Protein AF-0000000066167561 (afdb_homodimer)

pLDDT: mean 91.64, std 9.4, range [46.5, 97.56]

Structure (mmCIF, N/CA/C/O backbone):
data_AF-0000000066167561-model_v1
#
loop_
_entity.id
_entity.type
_entity.pdbx_description
1 polymer 'DNA-directed RNA polymerase subunit omega'
#
loop_
_atom_site.group_PDB
_atom_site.id
_atom_site.type_symbol
_atom_site.label_atom_id
_atom_site.label_alt_id
_atom_site.label_comp_id
_atom_site.label_asym_id
_atom_site.label_entity_id
_atom_site.label_seq_id
_atom_site.pdbx_PDB_ins_code
_atom_site.Cartn_x
_atom_site.Cartn_y
_atom_site.Cartn_z
_atom_site.occupancy
_atom_site.B_iso_or_equiv
_atom_site.auth_seq_id
_atom_site.auth_comp_id
_atom_site.auth_asym_id
_atom_site.auth_atom_id
_atom_site.pdbx_PDB_model_num
ATOM 1 N N . MET A 1 1 ? -5.711 -1.002 -16.469 1 63.38 1 MET A N 1
ATOM 2 C CA . MET A 1 1 ? -6.176 -2.385 -16.453 1 63.38 1 MET A CA 1
ATOM 3 C C . MET A 1 1 ? -7.055 -2.652 -15.227 1 63.38 1 MET A C 1
ATOM 5 O O . MET A 1 1 ? -6.781 -2.148 -14.141 1 63.38 1 MET A O 1
ATOM 9 N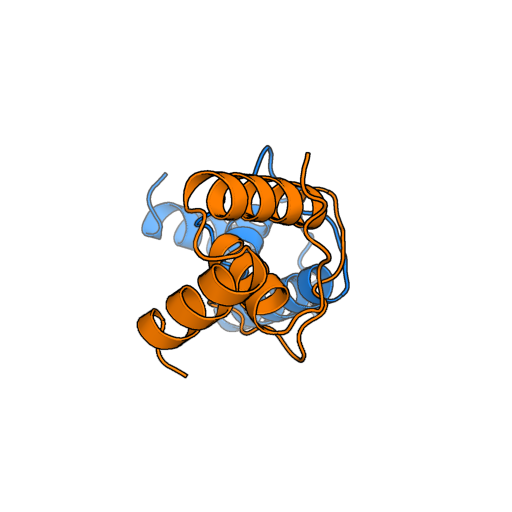 N . ARG A 1 2 ? -8.133 -3.479 -15.508 1 81 2 ARG A N 1
ATOM 10 C CA . ARG A 1 2 ? -9.102 -3.795 -14.461 1 81 2 ARG A CA 1
ATOM 11 C C . ARG A 1 2 ? -8.562 -4.871 -13.523 1 81 2 ARG A C 1
ATOM 13 O O . ARG A 1 2 ? -7.711 -5.676 -13.914 1 81 2 ARG A O 1
ATOM 20 N N . ILE A 1 3 ? -9.016 -4.902 -12.375 1 83.88 3 ILE A N 1
ATOM 21 C CA . ILE A 1 3 ? -8.594 -5.84 -11.344 1 83.88 3 ILE A CA 1
ATOM 22 C C . ILE A 1 3 ? -8.75 -7.273 -11.852 1 83.88 3 ILE A C 1
ATOM 24 O O . ILE A 1 3 ? -7.898 -8.125 -11.594 1 83.88 3 ILE A O 1
ATOM 28 N N . GLU A 1 4 ? -9.773 -7.496 -12.633 1 89.94 4 GLU A N 1
ATOM 29 C CA . GLU A 1 4 ? -10.031 -8.836 -13.148 1 89.94 4 GLU A CA 1
ATOM 30 C C . GLU A 1 4 ? -8.953 -9.258 -14.141 1 89.94 4 GLU A C 1
ATOM 32 O O . GLU A 1 4 ? -8.531 -10.422 -14.156 1 89.94 4 GLU A O 1
ATOM 37 N N . GLN A 1 5 ? -8.594 -8.391 -14.945 1 94.5 5 GLN A N 1
ATOM 38 C CA . GLN A 1 5 ? -7.559 -8.688 -15.93 1 94.5 5 GLN A CA 1
ATOM 39 C C . GLN A 1 5 ? -6.211 -8.938 -15.258 1 94.5 5 GLN A C 1
ATOM 41 O O . GLN A 1 5 ? -5.484 -9.852 -15.641 1 94.5 5 GLN A O 1
ATOM 46 N N . ILE A 1 6 ? -5.953 -8.188 -14.188 1 94.31 6 ILE A N 1
ATOM 47 C CA . ILE A 1 6 ? -4.699 -8.312 -13.453 1 94.31 6 ILE A CA 1
ATOM 48 C C . ILE A 1 6 ? -4.641 -9.68 -12.773 1 94.31 6 ILE A C 1
ATOM 50 O O . ILE A 1 6 ? -3.637 -10.391 -12.883 1 94.31 6 ILE A O 1
ATOM 54 N N . ASN A 1 7 ? -5.727 -9.992 -12.211 1 95.94 7 ASN A N 1
ATOM 55 C CA . ASN A 1 7 ? -5.801 -11.289 -11.547 1 95.94 7 ASN A CA 1
ATOM 56 C C . ASN A 1 7 ? -5.609 -12.438 -12.531 1 95.94 7 ASN A C 1
ATOM 58 O O . ASN A 1 7 ? -4.895 -13.398 -12.234 1 95.94 7 ASN A O 1
ATOM 62 N N . ALA A 1 8 ? -6.281 -12.375 -13.664 1 96.88 8 ALA A N 1
ATOM 63 C CA . ALA A 1 8 ? -6.18 -13.414 -14.688 1 96.88 8 ALA A CA 1
ATOM 64 C C . ALA A 1 8 ? -4.742 -13.562 -15.172 1 96.88 8 ALA A C 1
ATOM 66 O O . ALA A 1 8 ? -4.238 -14.68 -15.305 1 96.88 8 ALA A O 1
ATOM 67 N N . ARG A 1 9 ? -4.105 -12.5 -15.375 1 96.88 9 ARG A N 1
ATOM 68 C CA . ARG A 1 9 ? -2.721 -12.5 -15.836 1 96.88 9 ARG A CA 1
ATOM 69 C C . ARG A 1 9 ? -1.791 -13.07 -14.766 1 96.88 9 ARG A C 1
ATOM 71 O O . ARG A 1 9 ? -0.856 -13.805 -15.07 1 96.88 9 ARG A O 1
ATOM 78 N N . ALA A 1 10 ? -2.072 -12.688 -13.539 1 97.5 10 ALA A N 1
ATOM 79 C CA . ALA A 1 10 ? -1.277 -13.227 -12.43 1 97.5 10 ALA A CA 1
ATOM 80 C C . ALA A 1 10 ? -1.421 -14.742 -12.336 1 97.5 10 ALA A C 1
ATOM 82 O O . ALA A 1 10 ? -0.435 -15.453 -12.125 1 97.5 10 ALA A O 1
ATOM 83 N N . LEU A 1 11 ? -2.611 -15.156 -12.531 1 97.44 11 LEU A N 1
ATOM 84 C CA . LEU A 1 11 ? -2.875 -16.594 -12.477 1 97.44 11 LEU A CA 1
ATOM 85 C C . LEU A 1 11 ? -2.121 -17.328 -13.578 1 97.44 11 LEU A C 1
ATOM 87 O O . LEU A 1 11 ? -1.582 -18.406 -13.352 1 97.44 11 LEU A O 1
ATOM 91 N N . GLU A 1 12 ? -2.096 -16.766 -14.672 1 96.75 12 GLU A N 1
ATOM 92 C CA . GLU A 1 12 ? -1.37 -17.359 -15.789 1 96.75 12 GLU A CA 1
ATOM 93 C C . GLU A 1 12 ? 0.104 -17.562 -15.453 1 96.75 12 GLU A C 1
ATOM 95 O O . GLU A 1 12 ? 0.702 -18.562 -15.828 1 96.75 12 GLU A O 1
ATOM 100 N N . LYS A 1 13 ? 0.641 -16.641 -14.672 1 96.5 13 LYS A N 1
ATOM 101 C CA . LYS A 1 13 ? 2.055 -16.688 -14.305 1 96.5 13 LYS A CA 1
ATOM 102 C C . LYS A 1 13 ? 2.338 -17.844 -13.352 1 96.5 13 LYS A C 1
ATOM 104 O O . LYS A 1 13 ? 3.49 -18.25 -13.188 1 96.5 13 LYS A O 1
ATOM 109 N N . VAL A 1 14 ? 1.265 -18.297 -12.742 1 96.75 14 VAL A N 1
ATOM 110 C CA . VAL A 1 14 ? 1.429 -19.391 -11.781 1 96.75 14 VAL A CA 1
ATOM 111 C C . VAL A 1 14 ? 0.667 -20.625 -12.266 1 96.75 14 VAL A C 1
ATOM 113 O O . VAL A 1 14 ? 0.136 -21.391 -11.453 1 96.75 14 VAL A O 1
ATOM 116 N N . ASN A 1 15 ? 0.493 -20.719 -13.492 1 96.19 15 ASN A N 1
ATOM 117 C CA . ASN A 1 15 ? -0.159 -21.844 -14.156 1 96.19 15 ASN A CA 1
ATOM 118 C C . ASN A 1 15 ? -1.568 -22.062 -13.617 1 96.19 15 ASN A C 1
ATOM 120 O O . ASN A 1 15 ? -1.957 -23.203 -13.344 1 96.19 15 ASN A O 1
ATOM 124 N N . TYR A 1 16 ? -2.176 -21.078 -13.281 1 96.44 16 TYR A N 1
ATOM 125 C CA . TYR A 1 16 ? -3.576 -21.062 -12.867 1 96.44 16 TYR A CA 1
ATOM 126 C C . TYR A 1 16 ? -3.771 -21.812 -11.555 1 96.44 16 TYR A C 1
ATOM 128 O O . TYR A 1 16 ? -4.84 -22.375 -11.312 1 96.44 16 TYR A O 1
ATOM 136 N N . ASP A 1 17 ? -2.709 -21.859 -10.812 1 96.69 17 ASP A N 1
ATOM 137 C CA . ASP A 1 17 ? -2.773 -22.406 -9.461 1 96.69 17 ASP A CA 1
ATOM 138 C C . ASP A 1 17 ? -3.119 -21.328 -8.445 1 96.69 17 ASP A C 1
ATOM 140 O O . ASP A 1 17 ? -2.258 -20.531 -8.062 1 96.69 17 ASP A O 1
ATOM 144 N N . ARG A 1 18 ? -4.32 -21.391 -7.984 1 96.44 18 ARG A N 1
ATOM 145 C CA . ARG A 1 18 ? -4.812 -20.375 -7.066 1 96.44 18 ARG A CA 1
ATOM 146 C C . ARG A 1 18 ? -4.051 -20.406 -5.742 1 96.44 18 ARG A C 1
ATOM 148 O O . ARG A 1 18 ? -3.812 -19.375 -5.129 1 96.44 18 ARG A O 1
ATOM 155 N N . TYR A 1 19 ? -3.715 -21.547 -5.348 1 97.25 19 TYR A N 1
ATOM 156 C CA . TYR A 1 19 ? -2.963 -21.719 -4.109 1 97.25 19 TYR A CA 1
ATOM 157 C C . TYR A 1 19 ? -1.586 -21.078 -4.219 1 97.25 19 TYR A C 1
ATOM 159 O O . TYR A 1 19 ? -1.181 -20.297 -3.342 1 97.25 19 TYR A O 1
ATOM 167 N N . LEU A 1 20 ? -0.959 -21.344 -5.23 1 96.81 20 LEU A N 1
ATOM 168 C CA . LEU A 1 20 ? 0.376 -20.812 -5.457 1 96.81 20 LEU A CA 1
ATOM 169 C C . LEU A 1 20 ? 0.33 -19.281 -5.594 1 96.81 20 LEU A C 1
ATOM 171 O O . LEU A 1 20 ? 1.196 -18.594 -5.066 1 96.81 20 LEU A O 1
ATOM 175 N N . LEU A 1 21 ? -0.63 -18.812 -6.289 1 97.5 21 LEU A N 1
ATOM 176 C CA . LEU A 1 21 ? -0.771 -17.375 -6.434 1 97.5 21 LEU A CA 1
ATOM 177 C C . LEU A 1 21 ? -0.953 -16.703 -5.074 1 97.5 21 LEU A C 1
ATOM 179 O O . LEU A 1 21 ? -0.305 -15.695 -4.781 1 97.5 21 LEU A O 1
ATOM 183 N N . SER A 1 22 ? -1.791 -17.219 -4.297 1 97.44 22 SER A N 1
ATOM 184 C CA . SER A 1 22 ? -2.047 -16.672 -2.971 1 97.44 22 SER A CA 1
ATOM 185 C C . SER A 1 22 ? -0.775 -16.641 -2.129 1 97.44 22 SER A C 1
ATOM 187 O O . SER A 1 22 ? -0.502 -15.656 -1.44 1 97.44 22 SER A O 1
ATOM 189 N N . GLN A 1 23 ? 0.006 -17.719 -2.246 1 97.12 23 GLN A N 1
ATOM 190 C CA . GLN A 1 23 ? 1.253 -17.781 -1.49 1 97.12 23 GLN A CA 1
ATOM 191 C C . GLN A 1 23 ? 2.252 -16.734 -1.986 1 97.12 23 GLN A C 1
ATOM 193 O O . GLN A 1 23 ? 2.932 -16.094 -1.187 1 97.12 23 GLN A O 1
ATOM 198 N N . ALA A 1 24 ? 2.297 -16.672 -3.207 1 97.56 24 ALA A N 1
ATOM 199 C CA . ALA A 1 24 ? 3.211 -15.711 -3.814 1 97.56 24 ALA A CA 1
ATOM 200 C C . ALA A 1 24 ? 2.844 -14.281 -3.422 1 97.56 24 ALA A C 1
ATOM 202 O O . ALA A 1 24 ? 3.721 -13.477 -3.102 1 97.56 24 ALA A O 1
ATOM 203 N N . ILE A 1 25 ? 1.579 -14.008 -3.459 1 97.25 25 ILE A N 1
ATOM 204 C CA . ILE A 1 25 ? 1.095 -12.688 -3.07 1 97.25 25 ILE A CA 1
ATOM 205 C C . ILE A 1 25 ? 1.461 -12.406 -1.615 1 97.25 25 ILE A C 1
ATOM 207 O O . ILE A 1 25 ? 2.002 -11.344 -1.296 1 97.25 25 ILE A O 1
ATOM 211 N N . ALA A 1 26 ? 1.193 -13.32 -0.786 1 96.06 26 ALA A N 1
ATOM 212 C CA . ALA A 1 26 ? 1.49 -13.164 0.636 1 96.06 26 ALA A CA 1
ATOM 213 C C . ALA A 1 26 ? 2.975 -12.898 0.861 1 96.06 26 ALA A C 1
ATOM 215 O O . ALA A 1 26 ? 3.34 -12.008 1.637 1 96.06 26 ALA A O 1
ATOM 216 N N . LYS A 1 27 ? 3.742 -13.664 0.178 1 96.5 27 LYS A N 1
ATOM 217 C CA . LYS A 1 27 ? 5.188 -13.5 0.305 1 96.5 27 LYS A CA 1
ATOM 218 C C . LYS A 1 27 ? 5.629 -12.109 -0.132 1 96.5 27 LYS A C 1
ATOM 220 O O . LYS A 1 27 ? 6.398 -11.445 0.567 1 96.5 27 LYS A O 1
ATOM 225 N N . ARG A 1 28 ? 5.207 -11.695 -1.269 1 95.69 28 ARG A N 1
ATOM 226 C CA . ARG A 1 28 ? 5.582 -10.375 -1.771 1 95.69 28 ARG A CA 1
ATOM 227 C C . ARG A 1 28 ? 5.078 -9.273 -0.846 1 95.69 28 ARG A C 1
ATOM 229 O O . ARG A 1 28 ? 5.781 -8.289 -0.608 1 95.69 28 ARG A O 1
ATOM 236 N N . VAL A 1 29 ? 3.867 -9.406 -0.39 1 95.75 29 VAL A N 1
ATOM 237 C CA . VAL A 1 29 ? 3.328 -8.438 0.556 1 95.75 29 VAL A CA 1
ATOM 238 C C . VAL A 1 29 ? 4.258 -8.32 1.762 1 95.75 29 VAL A C 1
ATOM 240 O O . VAL A 1 29 ? 4.57 -7.211 2.205 1 95.75 29 VAL A O 1
ATOM 243 N N . ASN A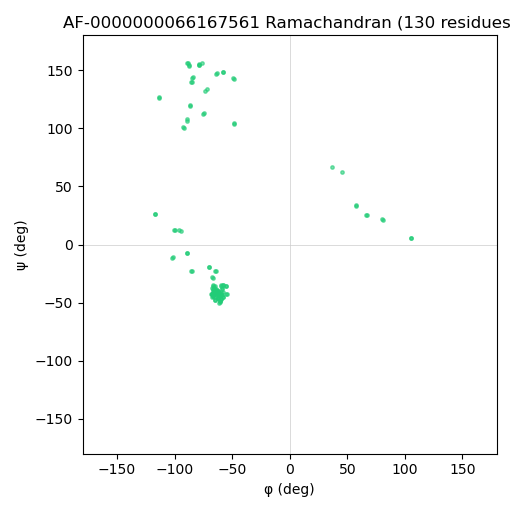 1 30 ? 4.711 -9.414 2.195 1 94.25 30 ASN A N 1
ATOM 244 C CA . ASN A 1 30 ? 5.617 -9.398 3.338 1 94.25 30 ASN A CA 1
ATOM 245 C C . ASN A 1 30 ? 6.93 -8.695 3.006 1 94.25 30 ASN A C 1
ATOM 247 O O . ASN A 1 30 ? 7.465 -7.949 3.828 1 94.25 30 ASN A O 1
ATOM 251 N N . GLU A 1 31 ? 7.445 -8.898 1.872 1 94.69 31 GLU A N 1
ATOM 252 C CA . GLU A 1 31 ? 8.648 -8.195 1.43 1 94.69 31 GLU A CA 1
ATOM 253 C C . GLU A 1 31 ? 8.445 -6.688 1.425 1 94.69 31 GLU A C 1
ATOM 255 O O . GLU A 1 31 ? 9.312 -5.938 1.877 1 94.69 31 GLU A O 1
ATOM 260 N N . LEU A 1 32 ? 7.336 -6.258 0.952 1 93.94 32 LEU A N 1
ATOM 261 C CA . LEU A 1 32 ? 7.004 -4.84 0.897 1 93.94 32 LEU A CA 1
ATOM 262 C C . LEU A 1 32 ? 6.906 -4.25 2.299 1 93.94 32 LEU A C 1
ATOM 264 O O . LEU A 1 32 ? 7.414 -3.154 2.553 1 93.94 32 LEU A O 1
ATOM 268 N N . ILE A 1 33 ? 6.367 -5.035 3.174 1 92.94 33 ILE A N 1
ATOM 269 C CA . ILE A 1 33 ? 6.215 -4.605 4.559 1 92.94 33 ILE A CA 1
ATOM 270 C C . ILE A 1 33 ? 7.586 -4.473 5.215 1 92.94 33 ILE A C 1
ATOM 272 O O . ILE A 1 33 ? 7.801 -3.594 6.051 1 92.94 33 ILE A O 1
ATOM 276 N N . ASN A 1 34 ? 8.453 -5.227 4.723 1 92.94 34 ASN A N 1
ATOM 277 C CA . ASN A 1 34 ? 9.781 -5.23 5.316 1 92.94 34 ASN A CA 1
ATOM 278 C C . ASN A 1 34 ? 10.734 -4.297 4.566 1 92.94 34 ASN A C 1
ATOM 280 O O . ASN A 1 34 ? 11.953 -4.41 4.695 1 92.94 34 ASN A O 1
ATOM 284 N N . GLY A 1 35 ? 10.172 -3.527 3.75 1 90.38 35 GLY A N 1
ATOM 285 C CA . GLY A 1 35 ? 10.938 -2.418 3.211 1 90.38 35 GLY A CA 1
ATOM 286 C C . GLY A 1 35 ? 11.375 -2.639 1.775 1 90.38 35 GLY A C 1
ATOM 287 O O . GLY A 1 35 ? 12.211 -1.894 1.253 1 90.38 35 GLY A O 1
ATOM 288 N N . ALA A 1 36 ? 10.938 -3.703 1.188 1 93.5 36 ALA A N 1
ATOM 289 C CA . ALA A 1 36 ? 11.242 -3.875 -0.232 1 93.5 36 ALA A CA 1
ATOM 290 C C . ALA A 1 36 ? 10.586 -2.775 -1.066 1 93.5 36 ALA A C 1
ATOM 292 O O . ALA A 1 36 ? 9.445 -2.381 -0.804 1 93.5 36 ALA A O 1
ATOM 293 N N . LYS A 1 37 ? 11.219 -2.379 -2.115 1 93.94 37 LYS A N 1
ATOM 294 C CA . LYS A 1 37 ? 10.656 -1.377 -3.02 1 93.94 37 LYS A CA 1
ATOM 295 C C . LYS A 1 37 ? 9.734 -2.02 -4.047 1 93.94 37 LYS A C 1
ATOM 297 O O . LYS A 1 37 ? 10.031 -3.096 -4.574 1 93.94 37 LYS A O 1
ATOM 302 N N . PRO A 1 38 ? 8.648 -1.283 -4.273 1 95 38 PRO A N 1
ATOM 303 C CA . PRO A 1 38 ? 7.844 -1.767 -5.398 1 95 38 PRO A CA 1
ATOM 304 C C . PRO A 1 38 ? 8.625 -1.824 -6.707 1 95 38 PRO A C 1
ATOM 306 O O . PRO A 1 38 ? 9.5 -0.984 -6.945 1 95 38 PRO A O 1
ATOM 309 N N . LEU A 1 39 ? 8.25 -2.76 -7.492 1 94.94 39 LEU A N 1
ATOM 310 C CA . LEU A 1 39 ? 8.969 -2.961 -8.742 1 94.94 39 LEU A CA 1
ATOM 311 C C . LEU A 1 39 ? 8.195 -2.365 -9.914 1 94.94 39 LEU A C 1
ATOM 313 O O . LEU A 1 39 ? 8.727 -2.258 -11.023 1 94.94 39 LEU A O 1
ATOM 317 N N . ILE A 1 40 ? 6.949 -1.984 -9.656 1 90.88 40 ILE A N 1
ATOM 318 C CA . ILE A 1 40 ? 6.156 -1.33 -10.695 1 90.88 40 ILE A CA 1
ATOM 319 C C . ILE A 1 40 ? 6.41 0.176 -10.664 1 90.88 40 ILE A C 1
ATOM 321 O O . ILE A 1 40 ? 6.855 0.716 -9.648 1 90.88 40 ILE A O 1
ATOM 325 N N . GLU A 1 41 ? 6.16 0.652 -11.852 1 83.44 41 GLU A N 1
ATOM 326 C CA . GLU A 1 41 ? 6.434 2.082 -11.953 1 83.44 41 GLU A CA 1
ATOM 327 C C . GLU A 1 41 ? 5.391 2.9 -11.195 1 83.44 41 GLU A C 1
ATOM 329 O O . GLU A 1 41 ? 4.188 2.709 -11.391 1 83.44 41 GLU A O 1
ATOM 334 N N . LEU A 1 42 ? 5.82 3.877 -10.406 1 76.25 42 LEU A N 1
ATOM 335 C CA . LEU A 1 42 ? 5.121 4.93 -9.68 1 76.25 42 LEU A CA 1
ATOM 336 C C . LEU A 1 42 ? 3.785 4.426 -9.141 1 76.25 42 LEU A C 1
ATOM 338 O O . LEU A 1 42 ? 2.725 4.871 -9.586 1 76.25 42 LEU A O 1
ATOM 342 N N . PRO A 1 43 ? 3.85 3.422 -8.109 1 81.5 43 PRO A N 1
ATOM 343 C CA . PRO A 1 43 ? 2.574 3.045 -7.5 1 81.5 43 PRO A CA 1
ATOM 344 C C . PRO A 1 43 ? 1.747 4.25 -7.062 1 81.5 43 PRO A C 1
ATOM 346 O O . PRO A 1 43 ? 2.307 5.266 -6.637 1 81.5 43 PRO A O 1
ATOM 349 N N . LYS A 1 44 ? 0.502 4.121 -7.215 1 86.38 44 LYS A N 1
ATOM 350 C CA . LYS A 1 44 ? -0.406 5.184 -6.789 1 86.38 44 LYS A CA 1
ATOM 351 C C . LYS A 1 44 ? -0.581 5.18 -5.273 1 86.38 44 LYS A C 1
ATOM 353 O O . LYS A 1 44 ? -0.529 4.121 -4.637 1 86.38 44 LYS A O 1
ATOM 358 N N . PRO A 1 45 ? -0.929 6.273 -4.793 1 87.31 45 PRO A N 1
ATOM 359 C CA . PRO A 1 45 ? -1.093 6.387 -3.342 1 87.31 45 PRO A CA 1
ATOM 360 C C . PRO A 1 45 ? -2.225 5.512 -2.807 1 87.31 45 PRO A C 1
ATOM 362 O O . PRO A 1 45 ? -2.184 5.078 -1.653 1 87.31 45 PRO A O 1
ATOM 365 N N . ASN A 1 46 ? -3.088 5.211 -3.635 1 89.5 46 ASN A N 1
ATOM 366 C CA . ASN A 1 46 ? -4.273 4.48 -3.191 1 89.5 46 ASN A CA 1
ATOM 367 C C . ASN A 1 46 ? -4.16 2.99 -3.498 1 89.5 46 ASN A C 1
ATOM 369 O O . ASN A 1 46 ? -5.133 2.248 -3.354 1 89.5 46 ASN A O 1
ATOM 373 N N . MET A 1 47 ? -3.094 2.621 -3.814 1 92.62 47 MET A N 1
ATOM 374 C CA . MET A 1 47 ? -2.916 1.2 -4.098 1 92.62 47 MET A CA 1
ATOM 375 C C . MET A 1 47 ? -2.654 0.417 -2.816 1 92.62 47 MET A C 1
ATOM 377 O O . MET A 1 47 ? -1.906 0.872 -1.949 1 92.62 47 MET A O 1
ATOM 381 N N . GLN A 1 48 ? -3.234 -0.79 -2.844 1 93.88 48 GLN A N 1
ATOM 382 C CA . GLN A 1 48 ? -3.039 -1.697 -1.719 1 93.88 48 GLN A CA 1
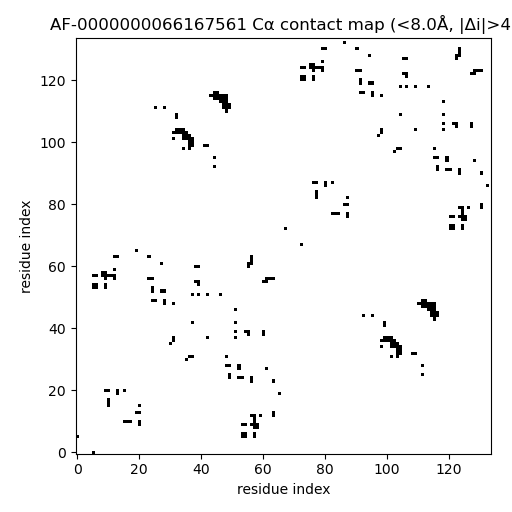ATOM 383 C C . GLN A 1 48 ? -1.793 -2.557 -1.915 1 93.88 48 GLN A C 1
ATOM 385 O O . GLN A 1 48 ? -1.387 -2.818 -3.049 1 93.88 48 GLN A O 1
ATOM 390 N N . LEU A 1 49 ? -1.302 -2.994 -0.814 1 94.81 49 LEU A N 1
ATOM 391 C CA . LEU A 1 49 ? -0.129 -3.859 -0.864 1 94.81 49 LEU A CA 1
ATOM 392 C C . LEU A 1 49 ? -0.411 -5.113 -1.688 1 94.81 49 LEU A C 1
ATOM 394 O O . LEU A 1 49 ? 0.415 -5.52 -2.508 1 94.81 49 LEU A O 1
ATOM 398 N N . THR A 1 50 ? -1.576 -5.609 -1.552 1 95.88 50 THR A N 1
ATOM 399 C CA . THR A 1 50 ? -1.984 -6.797 -2.291 1 95.88 50 THR A CA 1
ATOM 400 C C . THR A 1 50 ? -2.072 -6.504 -3.785 1 95.88 50 THR A C 1
ATOM 402 O O . THR A 1 50 ? -1.693 -7.336 -4.609 1 95.88 50 THR A O 1
ATOM 405 N N . GLU A 1 51 ? -2.545 -5.344 -4.086 1 95.25 51 GLU A N 1
ATOM 406 C CA . GLU A 1 51 ? -2.654 -4.941 -5.484 1 95.25 51 GLU A CA 1
ATOM 407 C C . GLU A 1 51 ? -1.278 -4.801 -6.129 1 95.25 51 GLU A C 1
ATOM 409 O O . GLU A 1 51 ? -1.063 -5.262 -7.254 1 95.25 51 GLU A O 1
ATOM 414 N N . ILE A 1 52 ? -0.407 -4.227 -5.371 1 95.75 52 ILE A N 1
ATOM 415 C CA . ILE A 1 52 ? 0.964 -4.066 -5.844 1 95.75 52 ILE A CA 1
ATOM 416 C C . ILE A 1 52 ? 1.593 -5.441 -6.074 1 95.75 52 ILE A C 1
ATOM 418 O O . ILE A 1 52 ? 2.125 -5.711 -7.156 1 95.75 52 ILE A O 1
ATOM 422 N N . ALA A 1 53 ? 1.431 -6.293 -5.164 1 96.31 53 ALA A N 1
ATOM 423 C CA . ALA A 1 53 ? 1.98 -7.645 -5.242 1 96.31 53 ALA A CA 1
ATOM 424 C C . ALA A 1 53 ? 1.409 -8.398 -6.438 1 96.31 53 ALA A C 1
ATOM 426 O O . ALA A 1 53 ? 2.152 -9.023 -7.199 1 96.31 53 ALA A O 1
ATOM 427 N N . THR A 1 54 ? 0.165 -8.289 -6.645 1 96.88 54 THR A N 1
ATOM 428 C CA . THR A 1 54 ? -0.517 -9.008 -7.711 1 96.88 54 THR A CA 1
ATOM 429 C C . THR A 1 54 ? -0.065 -8.5 -9.078 1 96.88 54 THR A C 1
ATOM 431 O O . THR A 1 54 ? 0.209 -9.297 -9.984 1 96.88 54 THR A O 1
ATOM 434 N N . LEU A 1 55 ? 0.028 -7.238 -9.148 1 96.06 55 LEU A N 1
ATOM 435 C CA . LEU A 1 55 ? 0.437 -6.625 -10.406 1 96.06 55 LEU A CA 1
ATOM 436 C C . LEU A 1 55 ? 1.872 -7.004 -10.75 1 96.06 55 LEU A C 1
ATOM 438 O O . LEU A 1 55 ? 2.186 -7.27 -11.914 1 96.06 55 LEU A O 1
ATOM 442 N N . GLU A 1 56 ? 2.717 -7.004 -9.742 1 97.06 56 GLU A N 1
ATOM 443 C CA . GLU A 1 56 ? 4.109 -7.379 -9.961 1 97.06 56 GLU A CA 1
ATOM 444 C C . GLU A 1 56 ? 4.223 -8.82 -10.453 1 97.06 56 GLU A C 1
ATOM 446 O O . GLU A 1 56 ? 5.035 -9.125 -11.328 1 97.06 56 GLU A O 1
ATOM 451 N N . ILE A 1 57 ? 3.416 -9.68 -9.883 1 97.25 57 ILE A N 1
ATOM 452 C CA . ILE A 1 57 ? 3.385 -11.078 -10.312 1 97.25 57 ILE A CA 1
ATOM 453 C C . ILE A 1 57 ? 2.852 -11.164 -11.734 1 97.25 57 ILE A C 1
ATOM 455 O O . ILE A 1 57 ? 3.453 -11.828 -12.594 1 97.25 57 ILE A O 1
ATOM 459 N N . ALA A 1 58 ? 1.791 -10.453 -12.008 1 96.5 58 ALA A N 1
ATOM 460 C CA . ALA A 1 58 ? 1.17 -10.453 -13.336 1 96.5 58 ALA A CA 1
ATOM 461 C C . ALA A 1 58 ? 2.15 -9.977 -14.398 1 96.5 58 ALA A C 1
ATOM 463 O O . ALA A 1 58 ? 2.152 -10.484 -15.523 1 96.5 58 ALA A O 1
ATOM 464 N N . GLU A 1 59 ? 2.98 -9.094 -14.102 1 95.31 59 GLU A N 1
ATOM 465 C CA . GLU A 1 59 ? 3.92 -8.5 -15.047 1 95.31 59 GLU A CA 1
ATOM 466 C C . GLU A 1 59 ? 5.223 -9.289 -15.102 1 95.31 59 GLU A C 1
ATOM 468 O O . GLU A 1 59 ? 6.129 -8.953 -15.867 1 95.31 59 GLU A O 1
ATOM 473 N N . GLY A 1 60 ? 5.352 -10.242 -14.234 1 95.06 60 GLY A N 1
ATOM 474 C CA . GLY A 1 60 ? 6.52 -11.109 -14.25 1 95.06 60 GLY A CA 1
ATOM 475 C C . GLY A 1 60 ? 7.73 -10.492 -13.578 1 95.06 60 GLY A C 1
ATOM 476 O O . GLY A 1 60 ? 8.867 -10.883 -13.859 1 95.06 60 GLY A O 1
ATOM 477 N N . LEU A 1 61 ? 7.508 -9.516 -12.727 1 95.25 61 LEU A N 1
ATOM 478 C CA . LEU A 1 61 ? 8.594 -8.82 -12.047 1 95.25 61 LEU A CA 1
ATOM 479 C C . LEU A 1 61 ? 9.016 -9.57 -10.789 1 95.25 61 LEU A C 1
ATOM 481 O O . LEU A 1 61 ? 10.102 -9.336 -10.25 1 95.25 61 LEU A O 1
ATOM 485 N N . VAL A 1 62 ? 8.094 -10.359 -10.32 1 94.38 62 VAL A N 1
ATOM 486 C CA . VAL A 1 62 ? 8.359 -11.234 -9.188 1 94.38 62 VAL A CA 1
ATOM 487 C C . VAL A 1 62 ? 8.297 -12.695 -9.633 1 94.38 62 VAL A C 1
ATOM 489 O O . VAL A 1 62 ? 7.336 -13.117 -10.289 1 94.38 62 VAL A O 1
ATOM 492 N N . LYS A 1 63 ? 9.344 -13.406 -9.344 1 88.19 63 LYS A N 1
ATOM 493 C CA . LYS A 1 63 ? 9.375 -14.82 -9.703 1 88.19 63 LYS A CA 1
ATOM 494 C C . LYS A 1 63 ? 8.734 -15.68 -8.617 1 88.19 63 LYS A C 1
ATOM 496 O O . LYS A 1 63 ? 9.07 -15.555 -7.438 1 88.19 63 LYS A O 1
ATOM 501 N N . VAL A 1 64 ? 7.754 -16.312 -9.078 1 84.88 64 VAL A N 1
ATOM 502 C CA . VAL A 1 64 ? 7.086 -17.234 -8.156 1 84.88 64 VAL A CA 1
ATOM 503 C C . VAL A 1 64 ? 7.68 -18.625 -8.305 1 84.88 64 VAL A C 1
ATOM 505 O O . VAL A 1 64 ? 7.711 -19.188 -9.406 1 84.88 64 VAL A O 1
ATOM 508 N N . LYS A 1 65 ? 8.586 -18.922 -7.297 1 71.19 65 LYS A N 1
ATOM 509 C CA . LYS A 1 65 ? 9.188 -20.25 -7.359 1 71.19 65 LYS A CA 1
ATOM 510 C C . LYS A 1 65 ? 8.195 -21.328 -6.91 1 71.19 65 LYS A C 1
ATOM 512 O O . LYS A 1 65 ? 7.469 -21.141 -5.934 1 71.19 65 LYS A O 1
ATOM 517 N N . GLU A 1 66 ? 7.809 -22.141 -7.844 1 60.28 66 GLU A N 1
ATOM 518 C CA . GLU A 1 66 ? 7.102 -23.359 -7.488 1 60.28 66 GLU A CA 1
ATOM 519 C C . GLU A 1 66 ? 7.828 -24.109 -6.375 1 60.28 66 GLU A C 1
ATOM 521 O O . GLU A 1 66 ? 9.055 -24.203 -6.375 1 60.28 66 GLU A O 1
ATOM 526 N N . VAL A 1 67 ? 7.141 -23.922 -5.152 1 46.78 67 VAL A N 1
ATOM 527 C CA . VAL A 1 67 ? 7.652 -24.953 -4.266 1 46.78 67 VAL A CA 1
ATOM 528 C C . VAL A 1 67 ? 7.445 -26.328 -4.91 1 46.78 67 VAL A C 1
ATOM 530 O O . VAL A 1 67 ? 6.406 -26.578 -5.52 1 46.78 67 VAL A O 1
ATOM 533 N N . MET B 1 1 ? -9.414 1.187 14.773 1 63.34 1 MET B N 1
ATOM 534 C CA . MET B 1 1 ? -9.766 2.598 14.656 1 63.34 1 MET B CA 1
ATOM 535 C C . MET B 1 1 ? -10.305 2.912 13.266 1 63.34 1 MET B C 1
ATOM 537 O O . MET B 1 1 ? -9.805 2.385 12.266 1 63.34 1 MET B O 1
ATOM 541 N N . ARG B 1 2 ? -11.359 3.812 13.266 1 80.88 2 ARG B N 1
ATOM 542 C CA . ARG B 1 2 ? -12.023 4.18 12.016 1 80.88 2 ARG B CA 1
ATOM 543 C C . ARG B 1 2 ? -11.203 5.203 11.234 1 80.88 2 ARG B C 1
ATOM 545 O O . ARG B 1 2 ? -10.414 5.953 11.82 1 80.88 2 ARG B O 1
ATOM 552 N N . ILE B 1 3 ? -11.352 5.262 10.016 1 83.88 3 ILE B N 1
ATOM 553 C CA . ILE B 1 3 ? -10.625 6.156 9.117 1 83.88 3 ILE B CA 1
ATOM 554 C C . ILE B 1 3 ? -10.797 7.602 9.578 1 83.88 3 ILE B C 1
ATOM 556 O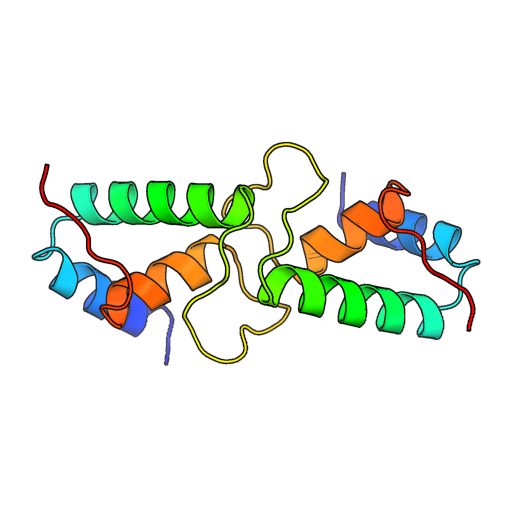 O . ILE B 1 3 ? -9.852 8.391 9.539 1 83.88 3 ILE B O 1
ATOM 560 N N . GLU B 1 4 ? -11.953 7.906 10.086 1 90.12 4 GLU B N 1
ATOM 561 C CA . GLU B 1 4 ? -12.234 9.266 10.539 1 90.12 4 GLU B CA 1
ATOM 562 C C . GLU B 1 4 ? -11.391 9.625 11.758 1 90.12 4 GLU B C 1
ATOM 564 O O . GLU B 1 4 ? -10.914 10.75 11.875 1 90.12 4 GLU B O 1
ATOM 569 N N . GLN B 1 5 ? -11.289 8.742 12.633 1 94.5 5 GLN B N 1
ATOM 570 C CA . GLN B 1 5 ? -10.5 8.977 13.836 1 94.5 5 GLN B CA 1
ATOM 571 C C . GLN B 1 5 ? -9.016 9.117 13.508 1 94.5 5 GLN B C 1
ATOM 573 O O . GLN B 1 5 ? -8.336 9.992 14.055 1 94.5 5 GLN B O 1
ATOM 578 N N . ILE B 1 6 ? -8.57 8.352 12.516 1 94.31 6 ILE B N 1
ATOM 579 C CA . ILE B 1 6 ? -7.172 8.391 12.094 1 94.31 6 ILE B CA 1
ATOM 580 C C . ILE B 1 6 ? -6.859 9.742 11.469 1 94.31 6 ILE B C 1
ATOM 582 O O . ILE B 1 6 ? -5.859 10.383 11.812 1 94.31 6 ILE B O 1
ATOM 586 N N . ASN B 1 7 ? -7.762 10.117 10.664 1 95.94 7 ASN B N 1
ATOM 587 C CA . ASN B 1 7 ? -7.586 11.406 10.008 1 95.94 7 ASN B CA 1
ATOM 588 C C . ASN B 1 7 ? -7.551 12.547 11.023 1 95.94 7 ASN B C 1
ATOM 590 O O . ASN B 1 7 ? -6.723 13.453 10.914 1 95.94 7 ASN B O 1
ATOM 594 N N . ALA B 1 8 ? -8.461 12.531 11.977 1 96.94 8 ALA B N 1
ATOM 595 C CA . ALA B 1 8 ? -8.531 13.57 13 1 96.94 8 ALA B CA 1
ATOM 596 C C . ALA B 1 8 ? -7.242 13.617 13.82 1 96.94 8 ALA B C 1
ATOM 598 O O . ALA B 1 8 ? -6.703 14.703 14.078 1 96.94 8 ALA B O 1
ATOM 599 N N . ARG B 1 9 ? -6.75 12.508 14.156 1 96.88 9 ARG B N 1
ATOM 600 C CA . ARG B 1 9 ? -5.516 12.422 14.93 1 96.88 9 ARG B CA 1
ATOM 601 C C . ARG B 1 9 ? -4.324 12.914 14.117 1 96.88 9 ARG B C 1
ATOM 603 O O . ARG B 1 9 ? -3.441 13.594 14.648 1 96.88 9 ARG B O 1
ATOM 610 N N . ALA B 1 10 ? -4.336 12.562 12.852 1 97.5 10 ALA B N 1
ATOM 611 C CA . ALA B 1 10 ? -3.268 13.031 11.969 1 97.5 10 ALA B CA 1
ATOM 612 C C . ALA B 1 10 ? -3.279 14.547 11.852 1 97.5 10 ALA B C 1
ATOM 614 O O . ALA B 1 10 ? -2.227 15.188 11.891 1 97.5 10 ALA B O 1
ATOM 615 N N . LEU B 1 11 ? -4.449 15.047 11.758 1 97.5 11 LEU B N 1
ATOM 616 C CA . LEU B 1 11 ? -4.594 16.484 11.656 1 97.5 11 LEU B CA 1
ATOM 617 C C . LEU B 1 11 ? -4.074 17.172 12.922 1 97.5 11 LEU B C 1
ATOM 619 O O . LEU B 1 11 ? -3.422 18.219 12.836 1 97.5 11 LEU B O 1
ATOM 623 N N . GLU B 1 12 ? -4.344 16.625 13.984 1 96.75 12 GLU B N 1
ATOM 624 C CA . GLU B 1 12 ? -3.865 17.172 15.25 1 96.75 12 GLU B CA 1
ATOM 625 C C . GLU B 1 12 ? -2.342 17.266 15.273 1 96.75 12 GLU B C 1
ATOM 627 O O . GLU B 1 12 ? -1.78 18.234 15.797 1 96.75 12 GLU B O 1
ATOM 632 N N . LYS B 1 13 ? -1.713 16.312 14.641 1 96.5 13 LYS B N 1
ATOM 633 C CA . LYS B 1 13 ? -0.254 16.25 14.625 1 96.5 13 LYS B CA 1
ATOM 634 C C . LYS B 1 13 ? 0.332 17.375 13.773 1 96.5 13 LYS B C 1
ATOM 636 O O . LYS B 1 13 ? 1.515 17.703 13.898 1 96.5 13 LYS B O 1
ATOM 641 N N . VAL B 1 14 ? -0.531 17.906 12.922 1 96.69 14 VAL B N 1
ATOM 642 C CA . VAL B 1 14 ? -0.065 18.969 12.047 1 96.69 14 VAL B CA 1
ATOM 643 C C . VAL B 1 14 ? -0.831 20.266 12.344 1 96.69 14 VAL B C 1
ATOM 645 O O . VAL B 1 14 ? -1.094 21.062 11.445 1 96.69 14 VAL B O 1
ATOM 648 N N . ASN B 1 15 ? -1.291 20.391 13.5 1 96.19 15 ASN B N 1
ATOM 649 C CA . ASN B 1 15 ? -2 21.562 13.992 1 96.19 15 ASN B CA 1
ATOM 650 C C . ASN B 1 15 ? -3.219 21.875 13.141 1 96.19 15 ASN B C 1
ATOM 652 O O . ASN B 1 15 ? -3.447 23.047 12.789 1 96.19 15 ASN B O 1
ATOM 656 N N . TYR B 1 16 ? -3.795 20.922 12.648 1 96.44 16 TYR B N 1
ATOM 657 C CA . TYR B 1 16 ? -5.055 21 11.914 1 96.44 16 TYR B CA 1
ATOM 658 C C . TYR B 1 16 ? -4.879 21.75 10.602 1 96.44 16 TYR B C 1
ATOM 660 O O . TYR B 1 16 ? -5.812 22.391 10.117 1 96.44 16 TYR B O 1
ATOM 668 N N . ASP B 1 17 ? -3.668 21.719 10.125 1 96.69 17 ASP B N 1
ATOM 669 C CA . ASP B 1 17 ? -3.369 22.266 8.805 1 96.69 17 ASP B CA 1
ATOM 670 C C . ASP B 1 17 ? -3.543 21.188 7.727 1 96.69 17 ASP B C 1
ATOM 672 O O . ASP B 1 17 ? -2.676 20.344 7.547 1 96.69 17 ASP B O 1
ATOM 676 N N . ARG B 1 18 ? -4.594 21.359 6.988 1 96.56 18 ARG B N 1
ATOM 677 C CA . ARG B 1 18 ? -4.926 20.359 5.973 1 96.56 18 ARG B CA 1
ATOM 678 C C . ARG B 1 18 ? -3.877 20.344 4.867 1 96.56 18 ARG B C 1
ATOM 680 O O . ARG B 1 18 ? -3.578 19.281 4.312 1 96.56 18 ARG B O 1
ATOM 687 N N . TYR B 1 19 ? -3.373 21.438 4.574 1 97.31 19 TYR B N 1
ATOM 688 C CA . TYR B 1 19 ? -2.34 21.531 3.549 1 97.31 19 TYR B CA 1
ATOM 689 C C . TYR B 1 19 ? -1.077 20.797 3.975 1 97.31 19 TYR B C 1
ATOM 691 O O . TYR B 1 19 ? -0.534 20 3.211 1 97.31 19 TYR B O 1
ATOM 699 N N . LEU B 1 20 ? -0.696 21.047 5.117 1 96.81 20 LEU B N 1
ATOM 700 C CA . LEU B 1 20 ? 0.505 20.406 5.648 1 96.81 20 LEU B CA 1
ATOM 701 C C . LEU B 1 20 ? 0.319 18.906 5.754 1 96.81 20 LEU B C 1
ATOM 703 O O . LEU B 1 20 ? 1.232 18.141 5.438 1 96.81 20 LEU B O 1
ATOM 707 N N . LEU B 1 21 ? -0.803 18.5 6.199 1 97.5 21 LEU B N 1
ATOM 708 C CA . LEU B 1 21 ? -1.078 17.078 6.293 1 97.5 21 LEU B CA 1
ATOM 709 C C . LEU B 1 21 ? -0.982 16.406 4.926 1 97.5 21 LEU B C 1
ATOM 711 O O . LEU B 1 21 ? -0.356 15.359 4.781 1 97.5 21 LEU B O 1
ATOM 715 N N . SER B 1 22 ? -1.558 16.969 3.975 1 97.5 22 SER B N 1
ATOM 716 C CA . SER B 1 22 ? -1.532 16.422 2.623 1 97.5 22 SER B CA 1
ATOM 717 C C . SER B 1 22 ? -0.104 16.297 2.104 1 97.5 22 SER B C 1
ATOM 719 O O . SER B 1 22 ? 0.253 15.297 1.492 1 97.5 22 SER B O 1
ATOM 721 N N . GLN B 1 23 ? 0.698 17.328 2.414 1 97.12 23 GLN B N 1
ATOM 722 C CA . GLN B 1 23 ? 2.088 17.297 1.974 1 97.12 23 GLN B CA 1
ATOM 723 C C . GLN B 1 23 ? 2.865 16.188 2.684 1 97.12 23 GLN B C 1
ATOM 725 O O . GLN B 1 23 ? 3.666 15.484 2.061 1 97.12 23 GLN B O 1
ATOM 730 N N . ALA B 1 24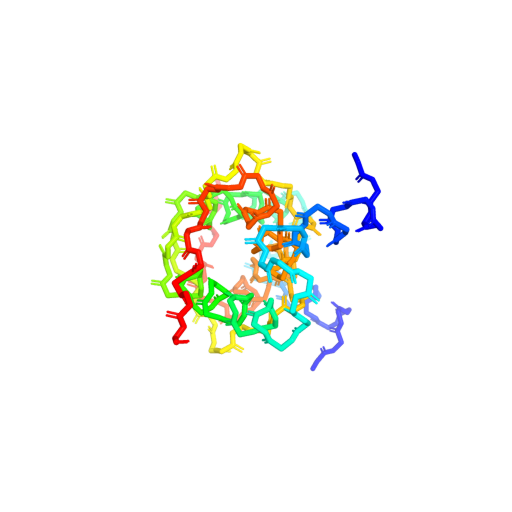 ? 2.615 16.125 3.885 1 97.56 24 ALA B N 1
ATOM 731 C CA . ALA B 1 24 ? 3.291 15.109 4.684 1 97.56 24 ALA B CA 1
ATOM 732 C C . ALA B 1 24 ? 2.928 13.711 4.203 1 97.56 24 ALA B C 1
ATOM 734 O O . ALA B 1 24 ? 3.797 12.844 4.09 1 97.56 24 ALA B O 1
ATOM 735 N N . ILE B 1 25 ? 1.676 13.516 3.936 1 97.19 25 ILE B N 1
ATOM 736 C CA . ILE B 1 25 ? 1.204 12.234 3.436 1 97.19 25 ILE B CA 1
ATOM 737 C C . ILE B 1 25 ? 1.878 11.914 2.102 1 97.19 25 ILE B C 1
ATOM 739 O O . ILE B 1 25 ? 2.4 10.82 1.908 1 97.19 25 ILE B O 1
ATOM 743 N N . ALA B 1 26 ? 1.867 12.844 1.25 1 96.12 26 ALA B N 1
ATOM 744 C CA . ALA B 1 26 ? 2.477 12.656 -0.063 1 96.12 26 ALA B CA 1
ATOM 745 C C . ALA B 1 26 ? 3.951 12.281 0.065 1 96.12 26 ALA B C 1
ATOM 747 O O . ALA B 1 26 ? 4.426 11.367 -0.611 1 96.12 26 ALA B O 1
ATOM 748 N N . LYS B 1 27 ? 4.594 13 0.909 1 96.5 27 LYS B N 1
ATOM 749 C CA . LYS B 1 27 ? 6.016 12.734 1.124 1 96.5 27 LYS B CA 1
ATOM 750 C C . LYS B 1 27 ? 6.242 11.32 1.642 1 96.5 27 LYS B C 1
ATOM 752 O O . LYS B 1 27 ? 7.109 10.602 1.141 1 96.5 27 LYS B O 1
ATOM 757 N N . ARG B 1 28 ? 5.531 10.938 2.639 1 95.69 28 ARG B N 1
ATOM 758 C CA . ARG B 1 28 ? 5.68 9.602 3.205 1 95.69 28 ARG B CA 1
ATOM 759 C C . ARG B 1 28 ? 5.336 8.531 2.18 1 95.69 28 ARG B C 1
ATOM 761 O O . ARG B 1 28 ? 6 7.492 2.105 1 95.69 28 ARG B O 1
ATOM 768 N N . VAL B 1 29 ? 4.285 8.75 1.446 1 95.75 29 VAL B N 1
ATOM 769 C CA . VAL B 1 29 ? 3.92 7.809 0.391 1 95.75 29 VAL B CA 1
ATOM 770 C C . VAL B 1 29 ? 5.098 7.613 -0.56 1 95.75 29 VAL B C 1
ATOM 772 O O . VAL B 1 29 ? 5.434 6.484 -0.919 1 95.75 29 VAL B O 1
ATOM 775 N N . ASN B 1 30 ? 5.719 8.688 -0.861 1 94.44 30 ASN B N 1
ATOM 776 C CA . ASN B 1 30 ? 6.867 8.602 -1.758 1 94.44 30 ASN B CA 1
ATOM 777 C C . ASN B 1 30 ? 8.016 7.812 -1.13 1 94.44 30 ASN B C 1
ATOM 779 O O . ASN B 1 30 ? 8.672 7.023 -1.807 1 94.44 30 ASN B O 1
ATOM 783 N N . GLU B 1 31 ? 8.258 7.973 0.092 1 94.81 31 GLU B N 1
ATOM 784 C CA . GLU B 1 31 ? 9.266 7.199 0.802 1 94.81 31 GLU B CA 1
ATOM 785 C C . GLU B 1 31 ? 8.961 5.703 0.742 1 94.81 31 GLU B C 1
ATOM 787 O O . GLU B 1 31 ? 9.859 4.891 0.499 1 94.81 31 GLU B O 1
ATOM 792 N N . LEU B 1 32 ? 7.742 5.363 0.94 1 94.06 32 LEU B N 1
ATOM 793 C CA . LEU B 1 32 ? 7.309 3.971 0.902 1 94.06 32 LEU B CA 1
ATOM 794 C C . LEU B 1 32 ? 7.508 3.377 -0.489 1 94.06 32 LEU B C 1
ATOM 796 O O . LEU B 1 32 ? 7.984 2.248 -0.624 1 94.06 32 LEU B O 1
ATOM 800 N N . ILE B 1 33 ? 7.238 4.184 -1.461 1 93.12 33 ILE B N 1
ATOM 801 C CA . ILE B 1 33 ? 7.395 3.758 -2.848 1 93.12 33 ILE B CA 1
ATOM 802 C C . ILE B 1 33 ? 8.875 3.523 -3.152 1 93.12 33 ILE B C 1
ATOM 804 O O . ILE B 1 33 ? 9.219 2.621 -3.918 1 93.12 33 ILE B O 1
ATOM 808 N N . ASN B 1 34 ? 9.641 4.23 -2.463 1 93.19 34 ASN B N 1
ATOM 809 C CA . ASN B 1 34 ? 11.07 4.137 -2.721 1 93.19 34 ASN B CA 1
ATOM 810 C C . ASN B 1 34 ? 11.742 3.137 -1.783 1 93.19 34 ASN B C 1
ATOM 812 O O . ASN B 1 34 ? 12.969 3.148 -1.632 1 93.19 34 ASN B O 1
ATOM 816 N N . GLY B 1 35 ? 10.953 2.414 -1.129 1 90.56 35 GLY B N 1
ATOM 817 C CA . GLY B 1 35 ? 11.492 1.253 -0.435 1 90.56 35 GLY B CA 1
ATOM 818 C C . GLY B 1 35 ? 11.594 1.452 1.065 1 90.56 35 GLY B C 1
ATOM 819 O O . GLY B 1 35 ? 12.219 0.65 1.761 1 90.56 35 GLY B O 1
ATOM 820 N N . ALA B 1 36 ? 11.109 2.549 1.55 1 93.38 36 ALA B N 1
ATOM 821 C CA . ALA B 1 36 ? 11.078 2.707 3.002 1 93.38 36 ALA B CA 1
ATOM 822 C C . ALA B 1 36 ? 10.164 1.661 3.645 1 93.38 36 ALA B C 1
ATOM 824 O O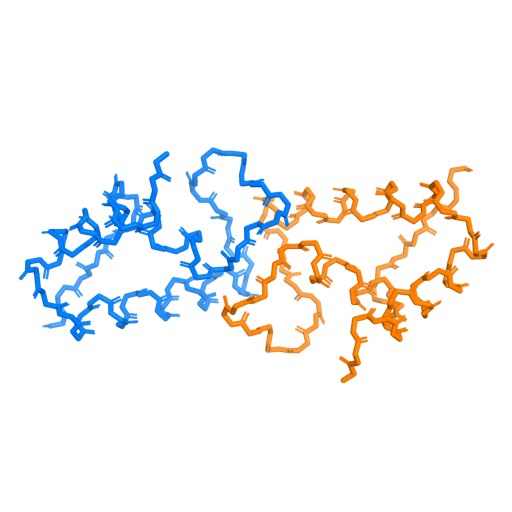 . ALA B 1 36 ? 9.094 1.353 3.117 1 93.38 36 ALA B O 1
ATOM 825 N N . LYS B 1 37 ? 10.5 1.241 4.816 1 93.69 37 LYS B N 1
ATOM 826 C CA . LYS B 1 37 ? 9.672 0.289 5.551 1 93.69 37 LYS B CA 1
ATOM 827 C C . LYS B 1 37 ? 8.578 1.005 6.336 1 93.69 37 LYS B C 1
ATOM 829 O O . LYS B 1 37 ? 8.82 2.059 6.93 1 93.69 37 LYS B O 1
ATOM 834 N N . PRO B 1 38 ? 7.422 0.344 6.277 1 94.88 38 PRO B N 1
ATOM 835 C CA . PRO B 1 38 ? 6.41 0.89 7.188 1 94.88 38 PRO B CA 1
ATOM 836 C C . PRO B 1 38 ? 6.867 0.895 8.641 1 94.88 38 PRO B C 1
ATOM 838 O O . PRO B 1 38 ? 7.59 -0.009 9.07 1 94.88 38 PRO B O 1
ATOM 841 N N . LEU B 1 39 ? 6.379 1.862 9.336 1 94.69 39 LEU B N 1
ATOM 842 C CA . LEU B 1 39 ? 6.797 2.016 10.727 1 94.69 39 LEU B CA 1
ATOM 843 C C . LEU B 1 39 ? 5.727 1.486 11.68 1 94.69 39 LEU B C 1
ATOM 845 O O . LEU B 1 39 ? 5.973 1.334 12.875 1 94.69 39 LEU B O 1
ATOM 849 N N . ILE B 1 40 ? 4.543 1.208 11.117 1 90.62 40 ILE B N 1
ATOM 850 C CA . ILE B 1 40 ? 3.479 0.635 11.93 1 90.62 40 ILE B CA 1
ATOM 851 C C . ILE B 1 40 ? 3.607 -0.886 11.953 1 90.62 40 ILE B C 1
ATOM 853 O O . ILE B 1 40 ? 4.188 -1.479 11.039 1 90.62 40 ILE B O 1
ATOM 857 N N . GLU B 1 41 ? 3.078 -1.32 13.047 1 82 41 GLU B N 1
ATOM 858 C CA . GLU B 1 41 ? 3.205 -2.764 13.219 1 82 41 GLU B CA 1
ATOM 859 C C . GLU B 1 41 ? 2.254 -3.516 12.297 1 82 41 GLU B C 1
ATOM 861 O O . GLU B 1 41 ? 1.063 -3.201 12.234 1 82 41 GLU B O 1
ATOM 866 N N . LEU B 1 42 ? 2.729 -4.52 11.578 1 73.69 42 LEU B N 1
ATOM 867 C CA . LEU B 1 42 ? 2.09 -5.547 10.766 1 73.69 42 LEU B CA 1
ATOM 868 C C . LEU B 1 42 ? 1.011 -4.938 9.875 1 73.69 42 LEU B C 1
ATOM 870 O O . LEU B 1 42 ? -0.174 -5.242 10.031 1 73.69 42 LEU B O 1
ATOM 874 N N . PRO B 1 43 ? 1.456 -3.99 8.922 1 79.94 43 PRO B N 1
ATOM 875 C CA . PRO B 1 43 ? 0.44 -3.545 7.969 1 79.94 43 PRO B CA 1
ATOM 876 C C . PRO B 1 43 ? -0.329 -4.703 7.34 1 79.94 43 PRO B C 1
ATOM 878 O O . PRO B 1 43 ? 0.242 -5.77 7.102 1 79.94 43 PRO B O 1
ATOM 881 N N . LYS B 1 44 ? -1.564 -4.465 7.16 1 85.56 44 LYS B N 1
ATOM 882 C CA . LYS B 1 44 ? -2.402 -5.477 6.52 1 85.56 44 LYS B CA 1
ATOM 883 C C . LYS B 1 44 ? -2.217 -5.469 5.004 1 85.56 44 LYS B C 1
ATOM 885 O O . LYS B 1 44 ? -1.955 -4.418 4.414 1 85.56 44 LYS B O 1
ATOM 890 N N . PRO B 1 45 ? -2.486 -6.523 4.438 1 86.62 45 PRO B N 1
ATOM 891 C CA . PRO B 1 45 ? -2.307 -6.633 2.986 1 86.62 45 PRO B CA 1
ATOM 892 C C . PRO B 1 45 ? -3.225 -5.691 2.209 1 86.62 45 PRO B C 1
ATOM 894 O O . PRO B 1 45 ? -2.881 -5.262 1.104 1 86.62 45 PRO B O 1
ATOM 897 N N . ASN B 1 46 ? -4.242 -5.328 2.805 1 89.38 46 ASN B N 1
ATOM 898 C CA . ASN B 1 46 ? -5.234 -4.523 2.104 1 89.38 46 ASN B CA 1
ATOM 899 C C . ASN B 1 46 ? -5.098 -3.041 2.441 1 89.38 46 ASN B C 1
ATOM 901 O O . ASN B 1 46 ? -5.949 -2.232 2.066 1 89.38 46 ASN B O 1
ATOM 905 N N . MET B 1 47 ? -4.109 -2.738 3.014 1 92.56 47 MET B N 1
ATOM 906 C CA . MET B 1 47 ? -3.906 -1.33 3.34 1 92.56 47 MET B CA 1
ATOM 907 C C . MET B 1 47 ? -3.295 -0.581 2.162 1 92.56 47 MET B C 1
ATOM 909 O O . MET B 1 47 ? -2.4 -1.098 1.489 1 92.56 47 MET B O 1
ATOM 913 N N . GLN B 1 48 ? -3.773 0.667 2.062 1 93.88 48 GLN B N 1
ATOM 914 C CA . GLN B 1 48 ? -3.254 1.548 1.022 1 93.88 48 GLN B CA 1
ATOM 915 C C . GLN B 1 48 ? -2.035 2.32 1.516 1 93.88 48 GLN B C 1
ATOM 917 O O . GLN B 1 48 ? -1.889 2.561 2.715 1 93.88 48 GLN B O 1
ATOM 922 N N . LEU B 1 49 ? -1.266 2.723 0.568 1 94.81 49 LEU B N 1
ATOM 923 C CA . LEU B 1 49 ? -0.078 3.5 0.903 1 94.81 49 LEU B CA 1
ATOM 924 C C . LEU B 1 49 ? -0.456 4.773 1.648 1 94.81 49 LEU B C 1
ATOM 926 O O . LEU B 1 49 ? 0.181 5.129 2.643 1 94.81 49 LEU B O 1
ATOM 930 N N . THR B 1 50 ? -1.523 5.352 1.255 1 95.88 50 THR B N 1
ATOM 931 C CA . THR B 1 50 ? -2.008 6.574 1.887 1 95.88 50 THR B CA 1
ATOM 932 C C . THR B 1 50 ? -2.465 6.297 3.316 1 95.88 50 THR B C 1
ATOM 934 O O . THR B 1 50 ? -2.238 7.109 4.215 1 95.88 50 THR B O 1
ATOM 937 N N . GLU B 1 51 ? -3.062 5.168 3.49 1 95.25 51 GLU B N 1
ATOM 938 C CA . GLU B 1 51 ? -3.531 4.785 4.82 1 95.25 51 GLU B CA 1
ATOM 939 C C . GLU B 1 51 ? -2.361 4.555 5.77 1 95.25 51 GLU B C 1
ATOM 941 O O . GLU B 1 51 ? -2.385 5.012 6.914 1 95.25 51 GLU B O 1
ATOM 946 N N . ILE B 1 52 ? -1.391 3.92 5.238 1 95.75 52 ILE B N 1
ATOM 947 C CA . ILE B 1 52 ? -0.185 3.668 6.02 1 95.75 52 ILE B CA 1
ATOM 948 C C . ILE B 1 52 ? 0.466 4.992 6.41 1 95.75 52 ILE B C 1
ATOM 950 O O . ILE B 1 52 ? 0.745 5.234 7.586 1 95.75 52 ILE B O 1
ATOM 954 N N . ALA B 1 53 ? 0.584 5.852 5.492 1 96.31 53 ALA B N 1
ATOM 955 C CA . ALA B 1 53 ? 1.192 7.164 5.711 1 96.31 53 ALA B CA 1
ATOM 956 C C . ALA B 1 53 ? 0.408 7.965 6.746 1 96.31 53 ALA B C 1
ATOM 958 O O . ALA B 1 53 ? 0.991 8.539 7.668 1 96.31 53 ALA B O 1
ATOM 959 N N . THR B 1 54 ? -0.852 7.934 6.648 1 96.75 54 THR B N 1
ATOM 960 C CA . THR B 1 54 ? -1.715 8.711 7.535 1 96.75 54 THR B CA 1
ATOM 961 C C . THR B 1 54 ? -1.635 8.18 8.961 1 96.75 54 THR B C 1
ATOM 963 O O . THR B 1 54 ? -1.524 8.961 9.914 1 96.75 54 THR B O 1
ATOM 966 N N . LEU B 1 55 ? -1.641 6.918 9.031 1 95.94 55 LEU B N 1
ATOM 967 C CA . LEU B 1 55 ? -1.585 6.293 10.344 1 95.94 55 LEU B CA 1
ATOM 968 C C . LEU B 1 55 ? -0.249 6.57 11.023 1 95.94 55 LEU B C 1
ATOM 970 O O . LEU B 1 55 ? -0.203 6.824 12.234 1 95.94 55 LEU B O 1
ATOM 974 N N . GLU B 1 56 ? 0.796 6.508 10.234 1 96.94 56 GLU B N 1
ATOM 975 C CA . GLU B 1 56 ? 2.121 6.785 10.781 1 96.94 56 GLU B CA 1
ATOM 976 C C . GLU B 1 56 ? 2.213 8.219 11.305 1 96.94 56 GLU B C 1
ATOM 978 O O . GLU B 1 56 ? 2.811 8.469 12.352 1 96.94 56 GLU B O 1
ATOM 983 N N . ILE B 1 57 ? 1.628 9.141 10.578 1 97.25 57 ILE B N 1
ATOM 984 C CA . ILE B 1 57 ? 1.593 10.531 11 1 97.25 57 ILE B CA 1
ATOM 985 C C . ILE B 1 57 ? 0.743 10.672 12.258 1 97.25 57 ILE B C 1
ATOM 987 O O . ILE B 1 57 ? 1.169 11.289 13.234 1 97.25 57 ILE B O 1
ATOM 991 N N . ALA B 1 58 ? -0.386 10.031 12.258 1 96.38 58 ALA B N 1
ATOM 992 C CA . ALA B 1 58 ? -1.302 10.078 13.398 1 96.38 58 ALA B CA 1
ATOM 993 C C . ALA B 1 58 ? -0.638 9.547 14.664 1 96.38 58 ALA B C 1
ATOM 995 O O . ALA B 1 58 ? -0.871 10.055 15.758 1 96.38 58 ALA B O 1
ATOM 996 N N . GLU B 1 59 ? 0.173 8.602 14.562 1 95.19 59 GLU B N 1
ATOM 997 C CA . GLU B 1 59 ? 0.818 7.953 15.695 1 95.19 59 GLU B CA 1
ATOM 998 C C . GLU B 1 59 ? 2.121 8.656 16.062 1 95.19 59 GLU B C 1
ATOM 1000 O O . GLU B 1 59 ? 2.793 8.266 17.031 1 95.19 59 GLU B O 1
ATOM 1005 N N . GLY B 1 60 ? 2.527 9.586 15.281 1 94.94 60 GLY B N 1
ATOM 1006 C CA . GLY B 1 60 ? 3.715 10.375 15.578 1 94.94 60 GLY B CA 1
ATOM 1007 C C . GLY B 1 60 ? 5.004 9.664 15.211 1 94.94 60 GLY B C 1
ATOM 1008 O O . GLY B 1 60 ? 6.066 9.984 15.75 1 94.94 60 GLY B O 1
ATOM 1009 N N . LEU B 1 61 ? 4.914 8.711 14.312 1 95.19 61 LEU B N 1
ATOM 1010 C CA . LEU B 1 61 ? 6.078 7.934 13.898 1 95.19 61 LEU B CA 1
ATOM 1011 C C . LEU B 1 61 ? 6.832 8.641 12.781 1 95.19 61 LEU B C 1
ATOM 1013 O O . LEU B 1 61 ? 7.996 8.32 12.508 1 95.19 61 LEU B O 1
ATOM 1017 N N . VAL B 1 62 ? 6.102 9.484 12.117 1 94.38 62 VAL B N 1
ATOM 1018 C CA . VAL B 1 62 ? 6.684 10.336 11.078 1 94.38 62 VAL B CA 1
ATOM 1019 C C . VAL B 1 62 ? 6.625 11.797 11.516 1 94.38 62 VAL B C 1
ATOM 1021 O O . VAL B 1 62 ? 5.57 12.289 11.922 1 94.38 62 VAL B O 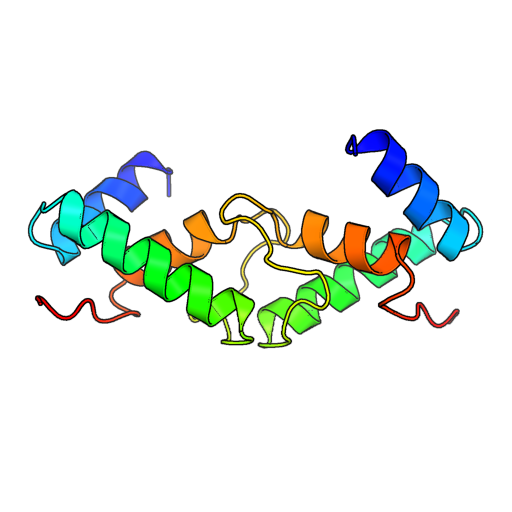1
ATOM 1024 N N . LYS B 1 63 ? 7.758 12.422 11.477 1 88.12 63 LYS B N 1
ATOM 1025 C CA . LYS B 1 63 ? 7.809 13.836 11.852 1 88.12 63 LYS B CA 1
ATOM 1026 C C . LYS B 1 63 ? 7.5 14.727 10.648 1 88.12 63 LYS B C 1
ATOM 1028 O O . LYS B 1 63 ? 8.094 14.57 9.586 1 88.12 63 LYS B O 1
ATOM 1033 N N . VAL B 1 64 ? 6.473 15.43 10.859 1 85.12 64 VAL B N 1
ATOM 1034 C CA . VAL B 1 64 ? 6.105 16.391 9.828 1 85.12 64 VAL B CA 1
ATOM 1035 C C . VAL B 1 64 ? 6.742 17.75 10.125 1 85.12 64 VAL B C 1
ATOM 1037 O O . VAL B 1 64 ? 6.547 18.312 11.211 1 85.12 64 VAL B O 1
ATOM 1040 N N . LYS B 1 65 ? 7.887 17.969 9.367 1 71.56 65 LYS B N 1
ATOM 1041 C CA . LYS B 1 65 ? 8.547 19.25 9.586 1 71.56 65 LYS B CA 1
ATOM 1042 C C . LYS B 1 65 ? 7.766 20.391 8.922 1 71.56 65 LYS B C 1
ATOM 1044 O O . LYS B 1 65 ? 7.27 20.234 7.809 1 71.56 65 LYS B O 1
ATOM 1049 N N . GLU B 1 66 ? 7.234 21.25 9.742 1 60.56 66 GLU B N 1
ATOM 1050 C CA . GLU B 1 66 ? 6.719 22.516 9.242 1 60.56 66 GLU B CA 1
ATOM 1051 C C . GLU B 1 66 ? 7.738 23.203 8.328 1 60.56 66 GLU B C 1
ATOM 1053 O O . GLU B 1 66 ? 8.938 23.188 8.617 1 60.56 66 GLU B O 1
ATOM 1058 N N . VAL B 1 67 ? 7.328 23.031 6.984 1 46.5 67 VAL B N 1
ATOM 1059 C CA . VAL B 1 67 ? 8.102 24.016 6.246 1 46.5 67 VAL B CA 1
ATOM 1060 C C . VAL B 1 67 ? 7.844 25.406 6.828 1 46.5 67 VAL B C 1
ATOM 1062 O O . VAL B 1 67 ? 6.707 25.75 7.164 1 46.5 67 VAL B O 1
#

Secondary structure (DSSP, 8-state):
--HHHHHHHHHHHTTT-HHHHHHHHHHHHHHHHTTPPP-SSS--TT-BHHHHHHHHHHTT-S-----/--HHHHHHHHHHHTTT-HHHHHHHHHHHHHHHHTTPPP-SSS--TT-BHHHHHHHHHHTT-S-----

Sequence (134 aa):
MRIEQINARALEKVNYDRYLLSQAIAKRVNELINGAKPLIELPKPNMQLTEIATLEIAEGLVKVKEVMRIEQINARALEKVNYDRYLLSQAIAKRVNELINGAKPLIELPKPNMQLTEIATLEIAEGLVKVKEV

Foldseek 3Di:
DDPVVLQVLLCVLVVNDPVLSVVQLVVQLVCVVVPDDQPDPPDDPPDDSSRSSSNCSSVVVDHRDDD/DDPVVLQVLLCVLVVNDPVLSVVQLVVQLVCVVVPDDQPDPPDDPPDDSSRSSSNCSSVVVDHRDDD

InterPro domains:
  IPR003716 DNA-directed RNA polymerase, omega subunit [MF_00366] (3-65)
  IPR006110 RNA polymerase, subunit omega/Rpo6/RPB6 [PF01192] (17-63)
  IPR006110 RNA polymerase, subunit omega/Rpo6/RPB6 [SM01409] (9-64)
  IPR036161 RPB6/omega subunit-like superfamily [G3DSA:3.90.940.10] (2-67)
  IPR036161 RPB6/omega subunit-like superfamily [SSF63562] (10-66)

Organism: Nautilia profundicola (strain ATCC BAA-1463 / DSM 18972 / AmH) (NCBI:txid598659)

Nearest PDB structures (foldseek):
  5zx2-assembly1_E  TM=8.140E-01  e=4.044E-02  Mycobacterium tuberculosis H37Rv
  6cce-assembly1_E  TM=8.212E-01  e=9.696E-02  Mycolicibacterium smegmatis MC2 155
  8x6g-assembly1_F  TM=8.221E-01  e=1.298E-01  Staphylococcus aureus
  6vvs-assembly1_E  TM=8.030E-01  e=1.224E-01  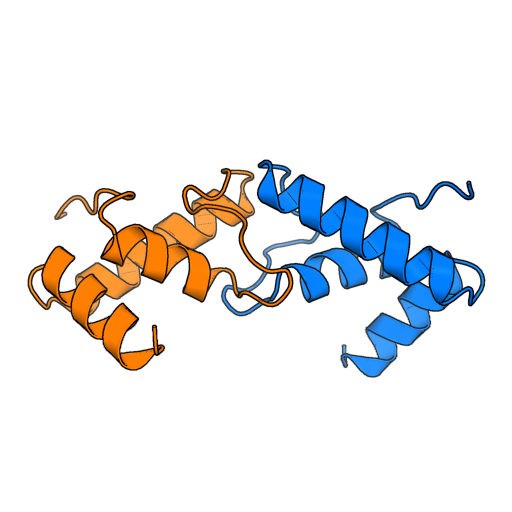Mycolicibacterium smegmatis MC2 155
  8r2m-assembly1_E  TM=6.996E-01  e=1.298E-01  Mycolicibacterium smegmatis MC2 155

Solvent-accessible surface area (backbone atoms only — not comparable to full-atom values): 7448 Å² total; per-residue (Å²): 136,54,72,66,57,40,50,53,41,25,28,57,70,44,74,64,32,66,66,58,43,53,50,45,34,51,51,44,33,50,41,38,54,70,20,40,51,64,87,60,83,80,75,55,54,77,40,25,40,48,54,52,28,38,46,32,33,35,71,61,76,44,83,73,74,80,125,134,54,71,67,59,42,52,53,41,26,27,57,69,46,73,64,33,67,68,58,43,53,51,44,36,53,52,44,33,51,42,39,53,70,20,41,51,64,87,60,84,80,77,55,54,78,42,24,40,48,55,53,28,39,46,31,34,36,70,62,77,45,83,73,74,81,125

Radius of gyration: 16.24 Å; Cα contacts (8 Å, |Δi|>4): 175; chains: 2; bounding box: 24×49×32 Å